Protein AF-M5C8Y0-F1 (afdb_monomer_lite)

Organism: Thanatephorus cucumeris (strain AG1-IB / isolate 7/3/14) (NCBI:txid1108050)

Radius of gyration: 25.79 Å; chains: 1; bounding box: 50×38×83 Å

Sequence (122 aa):
MSRYFRLMALATEEMLFTLPFAIFLLVTNLTRFPVVPWVSWEDTHLDYYKVIKTPWILLRADPMSYNTMMINLWVLPAGGFLFFIWFGLGGEAIASYKNAFWKVAGLFGIKPKPKTVPASRW

InterPro domains:
  IPR001499 GPCR fungal pheromone mating factor, STE3 [PF02076] (1-104)
  IPR001499 GPCR fungal pheromone mating factor, STE3 [PTHR28097] (2-107)

Foldseek 3Di:
DDPVVLVVVLVVVCCVPVVVLVVVVVVCCVVVDPDDDDDDPCVVCPPVVDDDDDDPVNCVVDVVNVVNVVCVVVVVVVSVVSNCVSPCPDPVNVVVVVVVVQVVVVVVVDHDDPPPDPDDDD

pLDDT: mean 88.95, std 7.07, range [54.19, 96.38]

Structure (mmCIF, N/CA/C/O backbone):
data_AF-M5C8Y0-F1
#
_entry.id   AF-M5C8Y0-F1
#
loop_
_atom_site.group_PDB
_atom_site.id
_atom_site.type_symbol
_atom_site.label_atom_id
_atom_site.label_alt_id
_atom_site.label_comp_id
_atom_site.label_asym_id
_atom_site.label_entity_id
_atom_site.label_seq_id
_atom_site.pdbx_PDB_ins_code
_atom_site.Cartn_x
_atom_site.Cartn_y
_atom_site.Cartn_z
_atom_site.occupancy
_atom_site.B_iso_or_equiv
_atom_site.auth_seq_id
_atom_site.auth_comp_id
_atom_site.auth_asym_id
_atom_site.auth_atom_id
_atom_site.pdbx_PDB_model_num
ATOM 1 N N . MET A 1 1 ? -6.254 13.673 20.191 1.00 54.19 1 MET A N 1
ATOM 2 C CA . MET A 1 1 ? -5.433 13.781 18.963 1.00 54.19 1 MET A CA 1
ATOM 3 C C . MET A 1 1 ? -6.322 14.241 17.826 1.00 54.19 1 MET A C 1
ATOM 5 O O . MET A 1 1 ? -7.290 13.560 17.514 1.00 54.19 1 MET A O 1
ATOM 9 N N . SER A 1 2 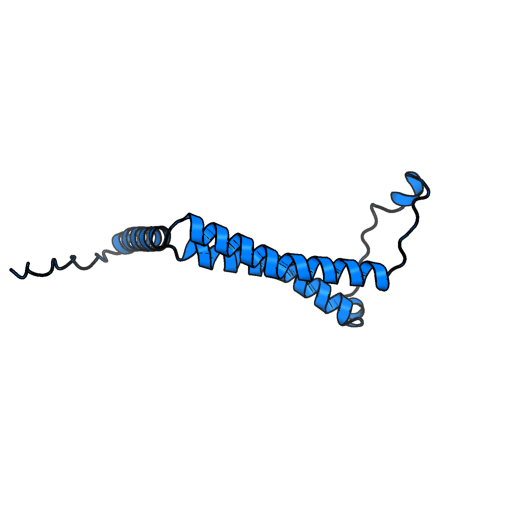? -6.039 15.427 17.296 1.00 71.31 2 SER A N 1
ATOM 10 C CA . SER A 1 2 ? -6.819 16.100 16.251 1.00 71.31 2 SER A CA 1
ATOM 11 C C . SER A 1 2 ? -6.891 15.278 14.953 1.00 71.31 2 SER A C 1
ATOM 13 O O . SER A 1 2 ? -5.918 14.609 14.607 1.00 71.31 2 SER A O 1
ATOM 15 N N . ARG A 1 3 ? -8.014 15.353 14.215 1.00 70.44 3 ARG A N 1
ATOM 16 C CA . ARG A 1 3 ? -8.198 14.759 12.867 1.00 70.44 3 ARG A CA 1
ATOM 17 C C . ARG A 1 3 ? -7.023 15.060 11.932 1.00 70.44 3 ARG A C 1
ATOM 19 O O . ARG A 1 3 ? -6.580 14.179 11.203 1.00 70.44 3 ARG A O 1
ATOM 26 N N . TYR A 1 4 ? -6.498 16.282 12.015 1.00 82.06 4 TYR A N 1
ATOM 27 C CA . TYR A 1 4 ? -5.376 16.755 11.207 1.00 82.06 4 TYR A CA 1
ATOM 28 C C . TYR A 1 4 ? -4.091 15.953 11.425 1.00 82.06 4 TYR A C 1
ATOM 30 O O . TYR A 1 4 ? -3.370 15.692 10.471 1.00 82.06 4 TYR A O 1
ATOM 38 N N . PHE A 1 5 ? -3.835 15.483 12.649 1.00 86.19 5 PHE A N 1
ATOM 39 C CA . PHE A 1 5 ? -2.634 14.701 12.945 1.00 86.19 5 PHE A CA 1
ATOM 40 C C . PHE A 1 5 ? -2.624 13.359 12.205 1.00 86.19 5 PHE A C 1
ATOM 42 O O . PHE A 1 5 ? -1.593 12.953 11.689 1.00 86.19 5 PHE A O 1
ATOM 49 N N . ARG A 1 6 ? -3.777 12.687 12.107 1.00 86.38 6 ARG A N 1
ATOM 50 C CA . ARG A 1 6 ? -3.885 11.397 11.403 1.00 86.38 6 ARG A CA 1
ATOM 51 C C . ARG A 1 6 ? -3.686 11.545 9.900 1.00 86.38 6 ARG A C 1
ATOM 53 O O . ARG A 1 6 ? -3.042 10.702 9.294 1.00 86.38 6 ARG A O 1
ATOM 60 N N . LEU A 1 7 ? -4.213 12.626 9.324 1.00 88.44 7 LEU A N 1
ATOM 61 C CA . LEU A 1 7 ? -4.009 12.944 7.911 1.00 88.44 7 LEU A CA 1
ATOM 62 C C . LEU A 1 7 ? -2.538 13.266 7.627 1.00 88.44 7 LEU A C 1
ATOM 64 O O . LEU A 1 7 ? -1.981 12.751 6.666 1.00 88.44 7 LEU A O 1
ATOM 68 N N . MET A 1 8 ? -1.892 14.055 8.491 1.00 91.88 8 MET A N 1
ATOM 69 C CA . MET A 1 8 ? -0.464 14.354 8.365 1.00 91.88 8 MET A CA 1
ATOM 70 C C . MET A 1 8 ? 0.417 13.115 8.538 1.00 91.88 8 MET A C 1
ATOM 72 O O . MET A 1 8 ? 1.377 12.950 7.792 1.00 91.88 8 MET A O 1
ATOM 76 N N . ALA A 1 9 ? 0.097 12.244 9.497 1.00 90.44 9 ALA A N 1
ATOM 77 C CA . ALA A 1 9 ? 0.824 10.998 9.710 1.00 90.44 9 ALA A CA 1
ATOM 78 C C . ALA A 1 9 ? 0.722 10.074 8.489 1.00 90.44 9 ALA A C 1
ATOM 80 O O . ALA A 1 9 ? 1.753 9.614 8.008 1.00 90.44 9 ALA A O 1
ATOM 81 N N . LEU A 1 10 ? -0.485 9.893 7.936 1.00 90.88 10 LEU A N 1
ATOM 82 C CA . LEU A 1 10 ? -0.702 9.113 6.714 1.00 90.88 10 LEU A CA 1
ATOM 83 C C . LEU A 1 10 ? 0.079 9.692 5.524 1.00 90.88 10 LEU A C 1
ATOM 85 O O . LEU A 1 10 ? 0.775 8.957 4.838 1.00 90.88 10 LEU A O 1
ATOM 89 N N . ALA A 1 11 ? 0.005 11.008 5.303 1.00 91.69 11 ALA A N 1
ATOM 90 C CA . ALA A 1 11 ? 0.723 11.657 4.206 1.00 91.69 11 ALA A CA 1
ATOM 91 C C . ALA A 1 11 ? 2.248 11.521 4.356 1.00 91.69 11 ALA A C 1
ATOM 93 O O . ALA A 1 11 ? 2.960 11.275 3.387 1.00 91.69 11 ALA A O 1
ATOM 94 N N . THR A 1 12 ? 2.760 11.647 5.582 1.00 93.62 12 THR A N 1
ATOM 95 C CA . THR A 1 12 ? 4.197 11.505 5.857 1.00 93.62 12 THR A CA 1
ATOM 96 C C . THR A 1 12 ? 4.655 10.068 5.630 1.00 93.62 12 THR A C 1
ATOM 98 O O . THR A 1 12 ? 5.691 9.839 5.015 1.00 93.62 12 THR A O 1
ATOM 101 N N . GLU A 1 13 ? 3.870 9.098 6.094 1.00 91.75 13 GLU A N 1
ATOM 102 C CA . GLU A 1 13 ? 4.102 7.675 5.867 1.00 91.75 13 GLU A CA 1
ATOM 103 C C . GLU A 1 13 ? 4.119 7.331 4.373 1.00 91.75 13 GLU A C 1
ATOM 105 O O . GLU A 1 13 ? 5.050 6.684 3.890 1.00 91.75 13 GLU A O 1
ATOM 110 N N . GLU A 1 14 ? 3.136 7.829 3.623 1.00 90.38 14 GLU A N 1
ATOM 111 C CA . GLU A 1 14 ? 3.069 7.655 2.176 1.00 90.38 14 GLU A CA 1
ATOM 112 C C . GLU A 1 14 ? 4.316 8.221 1.493 1.00 90.38 14 GLU A C 1
ATOM 114 O O . GLU A 1 14 ? 4.919 7.533 0.671 1.00 90.38 14 GLU A O 1
ATOM 119 N N . MET A 1 15 ? 4.756 9.428 1.858 1.00 93.31 15 MET A N 1
ATOM 120 C CA . MET A 1 15 ? 5.972 10.024 1.298 1.00 93.31 15 MET A CA 1
ATOM 121 C C . MET A 1 15 ? 7.227 9.218 1.652 1.00 93.31 15 MET A C 1
ATOM 123 O O . MET A 1 15 ? 8.070 9.004 0.783 1.00 93.31 15 MET A O 1
ATOM 127 N N . LEU A 1 16 ? 7.351 8.741 2.895 1.00 93.75 16 LEU A N 1
ATOM 128 C CA . LEU A 1 16 ? 8.515 7.980 3.362 1.00 93.75 16 LEU A CA 1
ATOM 129 C C . LEU A 1 16 ? 8.661 6.622 2.674 1.00 93.75 16 LEU A C 1
ATOM 131 O O . LEU A 1 16 ? 9.786 6.179 2.461 1.00 93.75 16 LEU A O 1
ATOM 135 N N . PHE A 1 17 ? 7.557 5.965 2.318 1.00 90.12 17 PHE A N 1
ATOM 136 C CA . PHE A 1 17 ? 7.604 4.650 1.676 1.00 90.12 17 PHE A CA 1
ATOM 137 C C . PHE A 1 17 ? 7.505 4.724 0.152 1.00 90.12 17 PHE A C 1
ATOM 139 O O . PHE A 1 17 ? 8.261 4.051 -0.551 1.00 90.12 17 PHE A O 1
ATOM 146 N N . THR A 1 18 ? 6.620 5.565 -0.377 1.00 90.50 18 THR A N 1
ATOM 147 C CA . THR A 1 18 ? 6.322 5.611 -1.813 1.00 90.50 18 THR A CA 1
ATOM 148 C C . THR A 1 18 ? 7.433 6.288 -2.599 1.00 90.50 18 THR A C 1
ATOM 150 O O . THR A 1 18 ? 7.813 5.775 -3.649 1.00 90.50 18 THR A O 1
ATOM 153 N N . LEU A 1 19 ? 7.999 7.401 -2.108 1.00 93.50 19 LEU A N 1
ATOM 154 C CA . LEU A 1 19 ? 9.041 8.119 -2.853 1.00 93.50 19 LEU A CA 1
ATOM 155 C C . LEU A 1 19 ? 10.310 7.275 -3.037 1.00 93.50 19 LEU A C 1
ATOM 157 O O . LEU A 1 19 ? 10.731 7.115 -4.186 1.00 93.50 19 LEU A O 1
ATOM 161 N N . PRO A 1 20 ? 10.913 6.681 -1.985 1.00 93.94 20 PRO A N 1
ATOM 162 C CA . PRO A 1 20 ? 12.102 5.854 -2.174 1.00 93.94 20 PRO A CA 1
ATOM 163 C C . PRO A 1 20 ? 11.821 4.630 -3.043 1.00 93.94 20 PRO A C 1
ATOM 165 O O . PRO A 1 20 ? 12.647 4.273 -3.881 1.00 93.94 20 PRO A O 1
ATOM 168 N N . PHE A 1 21 ? 10.645 4.012 -2.892 1.00 91.38 21 PHE A N 1
ATOM 169 C CA . PHE A 1 21 ? 10.267 2.854 -3.694 1.00 91.38 21 PHE A CA 1
ATOM 170 C C . PHE A 1 21 ? 10.077 3.211 -5.175 1.00 91.38 21 PHE A C 1
ATOM 172 O O . PHE A 1 21 ? 10.585 2.505 -6.043 1.00 91.38 21 PHE A O 1
ATOM 179 N N . ALA A 1 22 ? 9.428 4.336 -5.481 1.00 92.44 22 ALA A N 1
ATOM 180 C CA . ALA A 1 22 ? 9.263 4.821 -6.850 1.00 92.44 22 ALA A CA 1
ATOM 181 C C . ALA A 1 22 ? 10.611 5.160 -7.504 1.00 92.44 22 ALA A C 1
ATOM 183 O O . ALA A 1 22 ? 10.844 4.783 -8.653 1.00 92.44 22 ALA A O 1
ATOM 184 N N . ILE A 1 23 ? 11.523 5.805 -6.768 1.00 95.19 23 ILE A N 1
ATOM 185 C CA . ILE A 1 23 ? 12.886 6.086 -7.246 1.00 95.19 23 ILE A CA 1
ATOM 186 C C . ILE A 1 23 ? 13.637 4.778 -7.513 1.00 95.19 23 ILE A C 1
ATOM 188 O O . ILE A 1 23 ? 14.234 4.623 -8.577 1.00 95.19 23 ILE A O 1
ATOM 192 N N . PHE A 1 24 ? 13.576 3.819 -6.585 1.00 92.44 24 PHE A N 1
ATOM 193 C CA . PHE A 1 24 ? 14.189 2.502 -6.756 1.00 92.44 24 PHE A CA 1
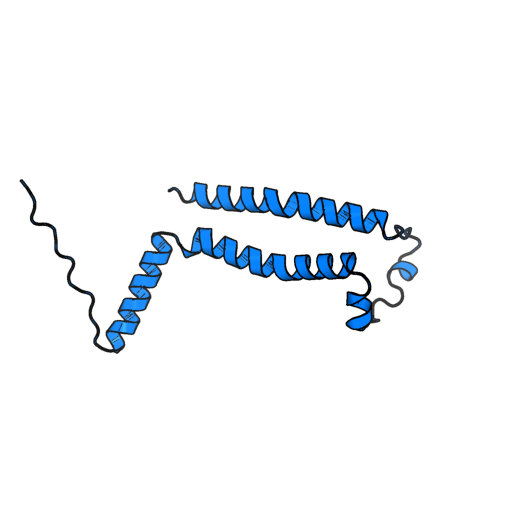ATOM 194 C C . PHE A 1 24 ? 13.669 1.787 -8.010 1.00 92.44 24 PHE A C 1
ATOM 196 O O . PHE A 1 24 ? 14.465 1.283 -8.806 1.00 92.44 24 PHE A O 1
ATOM 203 N N . LEU A 1 25 ? 12.349 1.779 -8.222 1.00 91.94 25 LEU A N 1
ATOM 204 C CA . LEU A 1 25 ? 11.733 1.205 -9.418 1.00 91.94 25 LEU A CA 1
ATOM 205 C C . LEU A 1 25 ? 12.206 1.913 -10.685 1.00 91.94 25 LEU A C 1
ATOM 207 O O . LEU A 1 25 ? 12.580 1.241 -11.644 1.00 91.94 25 LEU A O 1
ATOM 211 N N . LEU A 1 26 ? 12.213 3.245 -10.698 1.00 92.81 26 LEU A N 1
ATOM 212 C CA . LEU A 1 26 ? 12.636 4.032 -11.854 1.00 92.81 26 LEU A CA 1
ATOM 213 C C . LEU A 1 26 ? 14.084 3.715 -12.237 1.00 92.81 26 LEU A C 1
ATOM 215 O O . LEU A 1 26 ? 14.352 3.348 -13.380 1.00 92.81 26 LEU A O 1
ATOM 219 N N . VAL A 1 27 ? 15.005 3.793 -11.273 1.00 93.56 27 VAL A N 1
ATOM 220 C CA . VAL A 1 27 ? 16.428 3.500 -11.493 1.00 93.56 27 VAL A CA 1
ATOM 221 C C . VAL A 1 27 ? 16.610 2.065 -11.978 1.00 93.56 27 VAL A C 1
ATOM 223 O O . VAL A 1 27 ? 17.331 1.827 -12.944 1.00 93.56 27 VAL A O 1
ATOM 226 N N . THR A 1 28 ? 15.926 1.101 -11.361 1.00 90.88 28 THR A N 1
ATOM 227 C CA . THR A 1 28 ? 16.022 -0.313 -11.750 1.00 90.88 28 THR A CA 1
ATOM 228 C C . THR A 1 28 ? 15.517 -0.543 -13.175 1.00 90.88 28 THR A C 1
ATOM 230 O O . THR A 1 28 ? 16.162 -1.251 -13.942 1.00 90.88 28 THR A O 1
ATOM 233 N N . ASN A 1 29 ? 14.398 0.071 -13.566 1.00 89.38 29 ASN A N 1
ATOM 234 C CA . ASN A 1 29 ? 13.861 -0.080 -14.920 1.00 89.38 29 ASN A CA 1
ATOM 235 C C . ASN A 1 29 ? 14.788 0.542 -15.971 1.00 89.38 29 ASN A C 1
ATOM 237 O O . ASN A 1 29 ? 15.080 -0.107 -16.970 1.00 89.38 29 ASN A O 1
ATOM 241 N N . LEU A 1 30 ? 15.303 1.749 -15.714 1.00 92.12 30 LEU A N 1
ATOM 242 C CA . LEU A 1 30 ? 16.196 2.459 -16.639 1.00 92.12 30 LEU A CA 1
ATOM 243 C C . LEU A 1 30 ? 17.587 1.821 -16.765 1.00 92.12 30 LEU A C 1
ATOM 245 O O . LEU A 1 30 ? 18.257 2.013 -17.774 1.00 92.12 30 LEU A O 1
ATOM 249 N N . THR A 1 31 ? 18.044 1.094 -15.743 1.00 91.62 31 THR A N 1
ATOM 250 C CA . THR A 1 31 ? 19.364 0.437 -15.758 1.00 91.62 31 THR A CA 1
ATOM 251 C C . THR A 1 31 ? 19.318 -0.987 -16.295 1.00 91.62 31 THR A C 1
ATOM 253 O O . THR A 1 31 ? 20.309 -1.455 -16.851 1.00 91.62 31 THR A O 1
ATOM 256 N N . ARG A 1 32 ? 18.193 -1.695 -16.136 1.00 88.81 32 ARG A N 1
ATOM 257 C CA . ARG A 1 32 ? 18.062 -3.100 -16.558 1.00 88.81 32 ARG A CA 1
ATOM 258 C C . ARG A 1 32 ? 17.484 -3.270 -17.954 1.00 88.81 32 ARG A C 1
ATOM 260 O O . ARG A 1 32 ? 17.747 -4.298 -18.574 1.00 88.81 32 ARG A O 1
ATOM 267 N N . PHE A 1 33 ? 16.716 -2.299 -18.440 1.00 87.06 33 PHE A N 1
ATOM 268 C CA . PHE A 1 33 ? 16.099 -2.357 -19.758 1.00 87.06 33 PHE A CA 1
ATOM 269 C C . PHE A 1 33 ? 16.484 -1.129 -20.583 1.00 87.06 33 PHE A C 1
ATOM 271 O O . PHE A 1 33 ? 16.494 -0.015 -20.056 1.00 87.06 33 PHE A O 1
ATOM 278 N N . PRO A 1 34 ? 16.796 -1.305 -21.877 1.00 88.75 34 PRO A N 1
ATOM 279 C CA . PRO A 1 34 ? 17.002 -0.172 -22.759 1.00 88.75 34 PRO A CA 1
ATOM 280 C C . PRO A 1 34 ? 15.694 0.610 -22.906 1.00 88.75 34 PRO A C 1
ATOM 282 O O . PRO A 1 34 ? 14.615 0.030 -23.047 1.00 88.75 34 PRO A O 1
ATOM 285 N N . VAL A 1 35 ? 15.796 1.938 -22.910 1.00 89.06 35 VAL A N 1
ATOM 286 C CA . VAL A 1 35 ? 14.670 2.799 -23.276 1.00 89.06 35 VAL A CA 1
ATOM 287 C C . VAL A 1 35 ? 14.459 2.669 -24.780 1.00 89.06 35 VAL A C 1
ATOM 289 O O . VAL A 1 35 ? 15.339 3.022 -25.566 1.00 89.06 35 VAL A O 1
ATOM 292 N N . VAL A 1 36 ? 13.306 2.1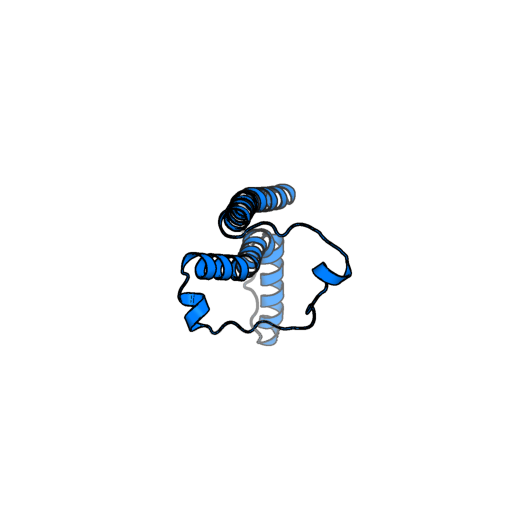34 -25.176 1.00 88.88 36 VAL A N 1
ATOM 293 C CA . VAL A 1 36 ? 12.946 1.989 -26.590 1.00 88.88 36 VAL A CA 1
ATOM 294 C C . VAL A 1 36 ? 12.668 3.386 -27.164 1.00 88.88 36 VAL A C 1
ATOM 296 O O . VAL A 1 36 ? 11.849 4.112 -26.594 1.00 88.88 36 VAL A O 1
ATOM 299 N N . PRO A 1 37 ? 13.353 3.809 -28.243 1.00 91.81 37 PRO A N 1
ATOM 300 C CA . PRO A 1 37 ? 13.110 5.108 -28.855 1.00 91.81 37 PRO A CA 1
ATOM 301 C C . PRO A 1 37 ? 11.729 5.140 -29.511 1.00 91.81 37 PRO A C 1
ATOM 303 O O . PRO A 1 37 ? 11.266 4.144 -30.060 1.00 91.81 37 PRO A O 1
ATOM 306 N N . TRP A 1 38 ? 11.084 6.304 -29.490 1.00 93.62 38 TRP A N 1
ATOM 307 C CA . TRP A 1 38 ? 9.835 6.495 -30.219 1.00 93.62 38 TRP A CA 1
ATOM 308 C C . TRP A 1 38 ? 10.111 6.603 -31.727 1.00 93.62 38 TRP A C 1
ATOM 310 O O . TRP A 1 38 ? 10.919 7.435 -32.142 1.00 93.62 38 TRP A O 1
ATOM 320 N N . VAL A 1 39 ? 9.439 5.769 -32.529 1.00 96.00 39 VAL A N 1
ATOM 321 C CA . VAL A 1 39 ? 9.593 5.722 -33.997 1.00 96.00 39 VAL A CA 1
ATOM 322 C C . VAL A 1 39 ? 8.330 6.214 -34.708 1.00 96.00 39 VAL A C 1
ATOM 324 O O . VAL A 1 39 ? 8.392 7.142 -35.510 1.00 96.00 39 VAL A O 1
ATOM 327 N N . SER A 1 40 ? 7.183 5.588 -34.433 1.00 96.38 40 SER A N 1
ATOM 328 C CA . SER A 1 40 ? 5.877 5.930 -35.014 1.00 96.38 40 SER A CA 1
ATOM 329 C C . SER A 1 40 ? 4.730 5.427 -34.131 1.00 96.38 40 SER A C 1
ATOM 331 O O . SER A 1 40 ? 4.948 4.683 -33.166 1.00 96.38 40 SER A O 1
ATOM 333 N N . TRP A 1 41 ? 3.497 5.831 -34.453 1.00 93.44 41 TRP A N 1
ATOM 334 C CA . TRP A 1 41 ? 2.307 5.352 -33.749 1.00 93.44 41 TRP A CA 1
ATOM 335 C C . TRP A 1 41 ? 2.076 3.858 -33.991 1.00 93.44 41 TRP A C 1
ATOM 337 O O . TRP A 1 41 ? 1.803 3.121 -33.042 1.00 93.44 41 TRP A O 1
ATOM 347 N N . GLU A 1 42 ? 2.239 3.415 -35.236 1.00 95.00 42 GLU A N 1
ATOM 348 C CA . GLU A 1 42 ? 2.056 2.034 -35.678 1.00 95.00 42 GLU A CA 1
ATOM 349 C C . GLU A 1 42 ? 3.047 1.087 -34.993 1.00 95.00 42 GLU A C 1
ATOM 351 O O . GLU A 1 42 ? 2.650 0.016 -34.542 1.00 95.00 42 GLU A O 1
ATOM 356 N N . ASP A 1 43 ? 4.309 1.504 -34.858 1.00 94.12 43 ASP A N 1
ATOM 357 C CA . ASP A 1 43 ? 5.366 0.729 -34.194 1.00 94.12 43 ASP A CA 1
ATOM 358 C C . ASP A 1 43 ? 5.099 0.556 -32.689 1.00 94.12 43 ASP A C 1
ATOM 360 O O . ASP A 1 43 ? 5.149 -0.552 -32.161 1.00 94.12 43 ASP A O 1
ATOM 364 N N . THR A 1 44 ? 4.704 1.634 -32.002 1.00 92.31 44 THR A N 1
ATOM 365 C CA . THR A 1 44 ? 4.431 1.592 -30.552 1.00 92.31 44 THR A CA 1
ATOM 366 C C . THR A 1 44 ? 3.199 0.740 -30.212 1.00 92.31 44 THR A C 1
ATOM 368 O O . THR A 1 44 ? 3.125 0.159 -29.130 1.00 92.31 44 THR A O 1
ATOM 371 N N . HIS A 1 45 ? 2.223 0.662 -31.124 1.00 92.50 45 HIS A N 1
ATOM 372 C CA . HIS A 1 45 ? 0.978 -0.099 -30.937 1.00 92.50 45 HIS A CA 1
ATOM 373 C C . HIS A 1 45 ? 1.025 -1.507 -31.531 1.00 92.50 45 HIS A C 1
ATOM 375 O O . HIS A 1 45 ? 0.015 -2.223 -31.506 1.00 92.50 45 HIS A O 1
ATOM 381 N N . LEU A 1 46 ? 2.172 -1.921 -32.061 1.00 93.56 46 LEU A N 1
ATOM 382 C CA . LEU A 1 46 ? 2.324 -3.240 -32.644 1.00 93.56 46 LEU A CA 1
ATOM 383 C C . LEU A 1 46 ? 2.089 -4.321 -31.575 1.00 93.56 46 LEU A C 1
ATOM 385 O O . LEU A 1 46 ? 2.607 -4.250 -30.464 1.00 93.56 46 LEU A O 1
ATOM 389 N N . ASP A 1 47 ? 1.260 -5.316 -31.903 1.00 92.56 47 ASP A N 1
ATOM 390 C CA . ASP A 1 47 ? 0.914 -6.446 -31.027 1.00 92.56 47 ASP A CA 1
ATOM 391 C C . ASP A 1 47 ? 0.354 -6.085 -29.633 1.00 92.56 47 ASP A C 1
ATOM 393 O O . ASP A 1 47 ? 0.400 -6.908 -28.716 1.00 92.56 47 ASP A O 1
ATOM 397 N N . TYR A 1 48 ? -0.270 -4.913 -29.458 1.00 88.81 48 TYR A N 1
ATOM 398 C CA . TYR A 1 48 ? -0.847 -4.507 -28.161 1.00 88.81 48 TYR A CA 1
ATOM 399 C C . TYR A 1 48 ? -1.878 -5.509 -27.591 1.00 88.81 48 TYR A C 1
ATOM 401 O O . TYR A 1 48 ? -2.081 -5.589 -26.380 1.00 88.81 48 TYR A O 1
ATOM 409 N N . TYR A 1 49 ? -2.542 -6.281 -28.461 1.00 91.38 49 TYR A N 1
ATOM 410 C CA . TYR A 1 49 ? -3.539 -7.294 -28.095 1.00 91.38 49 TYR A CA 1
ATOM 411 C C . TYR A 1 49 ? -2.915 -8.589 -27.545 1.00 91.38 49 TYR A C 1
ATOM 413 O O . TYR A 1 49 ? -3.623 -9.469 -27.046 1.00 91.38 49 TYR A O 1
ATOM 421 N N . LYS A 1 50 ? -1.593 -8.750 -27.661 1.00 93.44 50 LYS A N 1
ATOM 422 C CA . LYS A 1 50 ? -0.896 -9.988 -27.327 1.00 93.44 50 LYS A CA 1
ATOM 423 C C . LYS A 1 50 ? -0.580 -10.046 -25.837 1.00 93.44 50 LYS A C 1
ATOM 425 O O . LYS A 1 50 ? 0.283 -9.341 -25.325 1.00 93.44 50 LYS A O 1
ATOM 430 N N . VAL A 1 51 ? -1.228 -10.973 -25.136 1.00 90.56 51 VAL A N 1
ATOM 431 C CA . VAL A 1 51 ? -0.912 -11.250 -23.729 1.00 90.56 51 VAL A CA 1
ATOM 432 C C . VAL A 1 51 ? 0.328 -12.138 -23.646 1.00 90.56 51 VAL A C 1
ATOM 434 O O . VAL A 1 51 ? 0.279 -13.327 -23.975 1.00 90.56 51 VAL A O 1
ATOM 437 N N . ILE A 1 52 ? 1.440 -11.576 -23.172 1.00 87.88 52 ILE A N 1
ATOM 438 C CA . ILE A 1 52 ? 2.657 -12.339 -22.885 1.00 87.88 52 ILE A CA 1
ATOM 439 C C . ILE A 1 52 ? 2.430 -13.156 -21.610 1.00 87.88 52 ILE A C 1
ATOM 441 O O . ILE A 1 52 ? 2.211 -12.613 -20.529 1.00 87.88 52 ILE A O 1
ATOM 445 N N . LYS A 1 53 ? 2.474 -14.484 -21.739 1.00 90.06 53 LYS A N 1
ATOM 446 C CA . LYS A 1 53 ? 2.373 -15.411 -20.608 1.00 90.06 53 LYS A CA 1
ATOM 447 C C . LYS A 1 53 ? 3.772 -15.840 -20.192 1.00 90.06 53 LYS A C 1
ATOM 449 O O . LYS A 1 53 ? 4.438 -16.556 -20.936 1.00 90.06 53 LYS A O 1
ATOM 454 N N . THR A 1 54 ? 4.187 -15.454 -18.992 1.00 87.00 54 THR A N 1
ATOM 455 C CA . THR A 1 54 ? 5.474 -15.868 -18.424 1.00 87.00 54 THR A CA 1
ATOM 456 C C . THR A 1 54 ? 5.253 -17.002 -17.421 1.00 87.00 54 THR A C 1
ATOM 458 O O . THR A 1 54 ? 4.572 -16.794 -16.414 1.00 87.00 54 THR A O 1
ATOM 461 N N . PRO A 1 55 ? 5.801 -18.210 -17.657 1.00 92.19 55 PRO A N 1
ATOM 462 C CA . PRO A 1 55 ? 5.754 -19.301 -16.692 1.00 92.19 55 PRO A CA 1
ATOM 463 C C . PRO A 1 55 ? 6.323 -18.887 -15.332 1.00 92.19 55 PRO A C 1
ATOM 465 O O . PRO A 1 55 ? 7.379 -18.259 -15.251 1.00 92.19 55 PRO A O 1
ATOM 468 N N . TRP A 1 56 ? 5.673 -19.324 -14.252 1.00 90.38 56 TRP A N 1
ATOM 469 C CA . TRP A 1 56 ? 6.074 -18.996 -12.879 1.00 90.38 56 TRP A CA 1
ATOM 470 C C . TRP A 1 56 ? 7.525 -19.382 -12.550 1.00 90.38 56 TRP A C 1
ATOM 472 O O . TRP A 1 56 ? 8.202 -18.705 -11.779 1.00 90.38 56 TRP A O 1
ATOM 482 N N . ILE A 1 57 ? 8.030 -20.466 -13.149 1.00 94.00 57 ILE A N 1
ATOM 483 C CA . ILE A 1 57 ? 9.415 -20.903 -12.949 1.00 94.00 57 ILE A CA 1
ATOM 484 C C . ILE A 1 57 ? 10.431 -19.931 -13.558 1.00 94.00 57 ILE A C 1
ATOM 486 O O . ILE A 1 57 ? 11.444 -19.657 -12.926 1.00 94.00 57 ILE A O 1
ATOM 490 N N . LEU A 1 58 ? 10.129 -19.361 -14.731 1.00 92.62 58 LEU A N 1
ATOM 491 C CA . LEU A 1 58 ? 10.986 -18.368 -15.380 1.00 92.62 58 LEU A CA 1
ATOM 492 C C . LEU A 1 58 ? 10.939 -17.039 -14.633 1.00 92.62 58 LEU A C 1
ATOM 494 O O . LEU A 1 58 ? 11.964 -16.390 -14.474 1.00 92.62 58 LEU A O 1
ATOM 498 N N . LEU A 1 59 ? 9.773 -16.676 -14.100 1.00 89.19 59 LEU A N 1
ATOM 499 C CA . LEU A 1 59 ? 9.641 -15.483 -13.274 1.00 89.19 59 LEU A CA 1
ATOM 500 C C . LEU A 1 59 ? 10.513 -15.567 -12.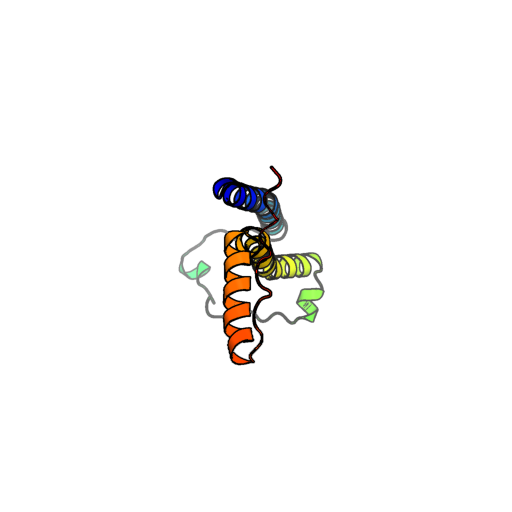008 1.00 89.19 59 LEU A C 1
ATOM 502 O O . LEU A 1 59 ? 11.199 -14.612 -11.667 1.00 89.19 59 LEU A O 1
ATOM 506 N N . ARG A 1 60 ? 10.521 -16.723 -11.331 1.00 92.50 60 ARG A N 1
ATOM 507 C CA . ARG A 1 60 ? 11.353 -16.957 -10.137 1.00 92.50 60 ARG A CA 1
ATOM 508 C C . ARG A 1 60 ? 12.843 -17.121 -10.439 1.00 92.50 60 ARG A C 1
ATOM 510 O O . ARG A 1 60 ? 13.643 -17.030 -9.513 1.00 92.50 60 ARG A O 1
ATOM 517 N N . ALA A 1 61 ? 13.213 -17.368 -11.696 1.00 95.06 61 ALA A N 1
ATOM 518 C CA . ALA A 1 61 ? 14.612 -17.485 -12.102 1.00 95.06 61 ALA A CA 1
ATOM 519 C C . ALA A 1 61 ? 15.362 -16.144 -12.029 1.00 95.06 61 ALA A C 1
ATOM 521 O O . ALA A 1 61 ? 16.587 -16.146 -11.949 1.00 95.06 61 ALA A O 1
ATOM 522 N N . ASP A 1 62 ? 14.641 -15.017 -12.010 1.00 91.50 62 ASP A N 1
ATOM 523 C CA . ASP A 1 62 ? 15.178 -13.685 -11.730 1.00 91.50 62 ASP A CA 1
ATOM 524 C C . ASP A 1 62 ? 14.664 -13.183 -10.367 1.00 91.50 62 ASP A C 1
ATOM 526 O O . ASP A 1 62 ? 13.585 -12.582 -10.287 1.00 91.50 62 ASP A O 1
ATOM 530 N N . PRO A 1 63 ? 15.424 -13.404 -9.276 1.00 91.19 63 PRO A N 1
ATOM 531 C CA . PRO A 1 63 ? 14.999 -13.037 -7.929 1.00 91.19 63 PRO A CA 1
ATOM 532 C C . PRO A 1 63 ? 14.707 -11.545 -7.764 1.00 91.19 63 PRO A C 1
ATOM 534 O O . PRO A 1 63 ? 13.817 -11.178 -6.999 1.00 91.19 63 PRO A O 1
ATOM 537 N N . MET A 1 64 ? 15.428 -10.673 -8.476 1.00 88.44 64 MET A N 1
ATOM 538 C CA . MET A 1 64 ? 15.250 -9.226 -8.360 1.00 88.44 64 MET A CA 1
ATOM 539 C C . MET A 1 64 ? 13.908 -8.796 -8.955 1.00 88.44 64 MET A C 1
ATOM 541 O O . MET A 1 64 ? 13.129 -8.104 -8.296 1.00 88.44 64 MET A O 1
ATOM 545 N N . SER A 1 65 ? 13.609 -9.237 -10.181 1.00 88.50 65 SER A N 1
ATOM 546 C CA . SER A 1 65 ? 12.320 -8.945 -10.827 1.00 88.50 65 SER A CA 1
ATOM 547 C C . SER A 1 65 ? 11.159 -9.581 -10.069 1.00 88.50 65 SER A C 1
ATOM 549 O O . SER A 1 65 ? 10.138 -8.930 -9.846 1.00 88.50 65 SER A O 1
ATOM 551 N N . TYR A 1 66 ? 11.336 -10.819 -9.602 1.00 92.06 66 TYR A N 1
ATOM 552 C CA . TYR A 1 66 ? 10.342 -11.518 -8.795 1.00 92.06 66 TYR A CA 1
ATOM 553 C C . TYR A 1 66 ? 10.009 -10.762 -7.503 1.00 92.06 66 TYR A C 1
ATOM 555 O O . TYR A 1 66 ? 8.841 -10.472 -7.241 1.00 92.06 66 TYR A O 1
ATOM 563 N N . ASN A 1 67 ? 11.023 -10.388 -6.718 1.00 91.44 67 ASN A N 1
ATOM 564 C CA . ASN A 1 67 ? 10.828 -9.665 -5.461 1.00 91.44 67 ASN A CA 1
ATOM 565 C C . ASN A 1 67 ? 10.196 -8.293 -5.695 1.00 91.44 67 ASN A C 1
ATOM 567 O O . ASN A 1 67 ? 9.281 -7.909 -4.973 1.00 91.44 67 ASN A O 1
ATOM 571 N N . THR A 1 68 ? 10.632 -7.581 -6.734 1.00 90.12 68 THR A N 1
ATOM 572 C CA . THR A 1 68 ? 10.069 -6.276 -7.104 1.00 90.12 68 THR A CA 1
ATOM 573 C C . THR A 1 68 ? 8.581 -6.388 -7.440 1.00 90.12 68 THR A C 1
ATOM 575 O O . THR A 1 68 ? 7.774 -5.597 -6.951 1.00 90.12 68 THR A O 1
ATOM 578 N N . MET A 1 69 ? 8.199 -7.409 -8.215 1.00 90.38 69 MET A N 1
ATOM 579 C CA . MET A 1 69 ? 6.801 -7.688 -8.545 1.00 90.38 69 MET A CA 1
ATOM 580 C C . MET A 1 69 ? 5.983 -8.046 -7.299 1.00 90.38 69 MET A C 1
ATOM 582 O O . MET A 1 69 ? 4.882 -7.532 -7.121 1.00 90.38 69 MET A O 1
ATOM 586 N N . MET A 1 70 ? 6.520 -8.895 -6.417 1.00 93.19 70 MET A N 1
ATOM 587 C CA . MET A 1 70 ? 5.860 -9.252 -5.157 1.00 93.19 70 MET A CA 1
ATOM 588 C C . MET A 1 70 ? 5.634 -8.021 -4.276 1.00 93.19 70 MET A C 1
ATOM 590 O O . MET A 1 70 ? 4.519 -7.812 -3.808 1.00 93.19 70 MET A O 1
ATOM 594 N N . ILE A 1 71 ? 6.650 -7.178 -4.084 1.00 91.44 71 ILE A N 1
ATOM 595 C CA . ILE A 1 71 ? 6.520 -5.949 -3.288 1.00 91.44 71 ILE A CA 1
ATOM 596 C C . ILE A 1 71 ? 5.446 -5.040 -3.890 1.00 91.44 71 ILE A C 1
ATOM 598 O O . ILE A 1 71 ? 4.592 -4.556 -3.154 1.00 91.44 71 ILE A O 1
ATOM 602 N N . ASN A 1 72 ? 5.437 -4.860 -5.215 1.00 89.88 72 ASN A N 1
ATOM 603 C CA . ASN A 1 72 ? 4.437 -4.039 -5.899 1.00 89.88 72 ASN A CA 1
ATOM 604 C C . ASN A 1 72 ? 3.002 -4.550 -5.649 1.00 89.88 72 ASN A C 1
ATOM 606 O O . ASN A 1 72 ? 2.121 -3.770 -5.296 1.00 89.88 72 ASN A O 1
ATOM 610 N N . LEU A 1 73 ? 2.789 -5.869 -5.722 1.00 92.31 73 LEU A N 1
ATOM 611 C CA . LEU A 1 73 ? 1.489 -6.489 -5.439 1.00 92.31 73 LEU A CA 1
ATOM 612 C C . LEU A 1 73 ? 1.054 -6.333 -3.975 1.00 92.31 73 LEU A C 1
ATOM 614 O O . LEU A 1 73 ? -0.127 -6.116 -3.707 1.00 92.31 73 LEU A O 1
ATOM 618 N N . TRP A 1 74 ? 1.986 -6.443 -3.027 1.00 94.12 74 TRP A N 1
ATOM 619 C CA . TRP A 1 74 ? 1.683 -6.378 -1.593 1.00 94.12 74 TRP A CA 1
ATOM 620 C C . TRP A 1 74 ? 1.616 -4.952 -1.035 1.00 94.12 74 TRP A C 1
ATOM 622 O O . TRP A 1 74 ? 1.045 -4.760 0.041 1.00 94.12 74 TRP A O 1
ATOM 632 N N . VAL A 1 75 ? 2.113 -3.947 -1.765 1.00 90.56 75 VAL A N 1
ATOM 633 C CA . VAL A 1 75 ? 2.092 -2.542 -1.327 1.00 90.56 75 VAL A CA 1
ATOM 634 C C . VAL A 1 75 ?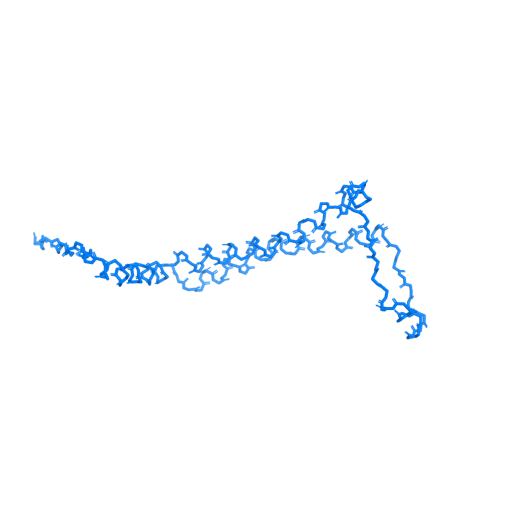 0.663 -2.022 -1.148 1.00 90.56 75 VAL A C 1
ATOM 636 O O . VAL A 1 75 ? 0.382 -1.318 -0.182 1.00 90.56 75 VAL A O 1
ATOM 639 N N . LEU A 1 76 ? -0.262 -2.415 -2.032 1.00 89.88 76 LEU A N 1
ATOM 640 C CA . LEU A 1 76 ? -1.663 -1.990 -1.978 1.00 89.88 76 LEU A CA 1
ATOM 641 C C . LEU A 1 76 ? -2.398 -2.572 -0.754 1.00 89.88 76 LEU A C 1
ATOM 643 O O . LEU A 1 76 ? -2.962 -1.791 0.018 1.00 89.88 76 LEU A O 1
ATOM 647 N N . PRO A 1 77 ? -2.368 -3.900 -0.501 1.00 94.81 77 PRO A N 1
ATOM 648 C CA . PRO A 1 77 ? -2.874 -4.465 0.748 1.00 94.81 77 PRO A CA 1
ATOM 649 C C . PRO A 1 77 ? -2.244 -3.833 1.992 1.00 94.81 77 PRO A C 1
ATOM 651 O O . PRO A 1 77 ? -2.966 -3.486 2.927 1.00 94.81 77 PRO A O 1
ATOM 654 N N . ALA A 1 78 ? -0.919 -3.644 2.001 1.00 92.00 78 ALA A N 1
ATOM 655 C CA . ALA A 1 78 ? -0.211 -3.018 3.115 1.00 92.00 78 ALA A CA 1
ATOM 656 C C . ALA A 1 78 ? -0.721 -1.593 3.384 1.00 92.00 78 ALA A C 1
ATOM 658 O O . ALA A 1 78 ? -1.052 -1.270 4.524 1.00 92.00 78 ALA A O 1
ATOM 659 N N . GLY A 1 79 ? -0.890 -0.776 2.339 1.00 91.44 79 GLY A N 1
ATOM 660 C CA . GLY A 1 79 ? -1.486 0.559 2.439 1.00 91.44 79 GLY A CA 1
ATOM 661 C C . GLY A 1 79 ? -2.908 0.538 3.008 1.00 91.44 79 GLY A C 1
ATOM 662 O O . GLY A 1 79 ? -3.254 1.373 3.843 1.00 91.44 79 GLY A O 1
ATOM 663 N N . GLY A 1 80 ? -3.716 -0.461 2.642 1.00 92.44 80 GLY A N 1
ATOM 664 C CA . GLY A 1 80 ? -5.043 -0.671 3.229 1.00 92.44 80 GLY A CA 1
ATOM 665 C C . GLY A 1 80 ? -4.998 -0.934 4.740 1.00 92.44 80 GLY A C 1
ATOM 666 O O . GLY A 1 80 ? -5.779 -0.351 5.496 1.00 92.44 80 GLY A O 1
ATOM 667 N N . PHE A 1 81 ? -4.056 -1.761 5.203 1.00 93.25 81 PHE A N 1
ATOM 668 C CA . PHE A 1 81 ? -3.860 -2.004 6.636 1.00 93.25 81 PHE A CA 1
ATOM 669 C C . PHE A 1 81 ? -3.389 -0.750 7.379 1.00 93.25 81 PHE A C 1
ATOM 671 O O . PHE A 1 81 ? -3.912 -0.451 8.452 1.00 93.25 81 PHE A O 1
ATOM 678 N N . LEU A 1 82 ? -2.459 0.011 6.803 1.00 90.88 82 LEU A N 1
ATOM 679 C CA . LEU A 1 82 ? -1.980 1.272 7.379 1.00 90.88 82 LEU A CA 1
ATOM 680 C C . LEU A 1 82 ? -3.109 2.297 7.503 1.00 90.88 82 LEU A C 1
ATOM 682 O O . LEU A 1 82 ? -3.320 2.877 8.570 1.00 90.88 82 LEU A O 1
ATOM 686 N N . PHE A 1 83 ? -3.921 2.445 6.456 1.00 90.25 83 PHE A N 1
ATOM 687 C CA . PHE A 1 83 ? -5.112 3.286 6.497 1.00 90.25 83 PHE A CA 1
ATOM 688 C C . PHE A 1 83 ? -6.065 2.862 7.625 1.00 90.25 83 PHE A C 1
ATOM 690 O O . PHE A 1 83 ? -6.560 3.702 8.385 1.00 90.25 83 PHE A O 1
ATOM 697 N N . PHE A 1 84 ? -6.290 1.557 7.793 1.00 91.69 84 PHE A N 1
ATOM 698 C CA . PHE A 1 84 ? -7.111 1.040 8.885 1.00 91.69 84 PHE A CA 1
ATOM 699 C C . PHE A 1 84 ? -6.507 1.323 10.269 1.00 91.69 84 PHE A C 1
ATOM 701 O O . PHE A 1 84 ? -7.248 1.653 11.194 1.00 91.69 84 PHE A O 1
ATOM 708 N N . ILE A 1 85 ? -5.186 1.262 10.437 1.00 89.69 85 ILE A N 1
ATOM 709 C CA . ILE A 1 85 ? -4.531 1.613 11.707 1.00 89.69 85 ILE A CA 1
ATOM 710 C C . ILE A 1 85 ? -4.814 3.076 12.071 1.00 89.69 85 ILE A C 1
ATOM 712 O O . ILE A 1 85 ? -5.232 3.363 13.195 1.00 89.69 85 ILE A O 1
ATOM 716 N N . TRP A 1 86 ? -4.669 4.002 11.122 1.00 88.25 86 TRP A N 1
ATOM 717 C CA . TRP A 1 86 ? -4.873 5.430 11.383 1.00 88.25 86 TRP A CA 1
ATOM 718 C C . TRP A 1 86 ? -6.343 5.814 11.572 1.00 88.25 86 TRP A C 1
ATOM 720 O O . TRP A 1 86 ? -6.676 6.574 12.489 1.00 88.25 86 TRP A O 1
ATOM 730 N N . PHE A 1 87 ? -7.236 5.306 10.723 1.00 88.56 87 PHE A N 1
ATOM 731 C CA . PHE A 1 87 ? -8.642 5.724 10.693 1.00 88.56 87 PHE A CA 1
ATOM 732 C C . PHE A 1 87 ? -9.586 4.736 11.374 1.00 88.56 87 PHE A C 1
ATOM 734 O O . PHE A 1 87 ? -10.535 5.152 12.041 1.00 88.56 87 PHE A O 1
ATOM 741 N N . GLY A 1 88 ? -9.307 3.441 11.267 1.00 88.75 88 GLY A N 1
ATOM 742 C CA . GLY A 1 88 ? -10.112 2.369 11.846 1.00 88.75 88 GLY A CA 1
ATOM 743 C C . GLY A 1 88 ? -9.968 2.249 13.361 1.00 88.75 88 GLY A C 1
ATOM 744 O O . GLY A 1 88 ? -10.940 1.899 14.020 1.00 88.75 88 GLY A O 1
ATOM 745 N N . LEU A 1 89 ? -8.820 2.604 13.946 1.00 86.50 89 LEU A N 1
ATOM 746 C CA . LEU A 1 89 ? -8.606 2.570 15.405 1.00 86.50 89 LEU A CA 1
ATOM 747 C C . LEU A 1 89 ? -8.916 3.904 16.102 1.00 86.50 89 LEU A C 1
ATOM 749 O O . LEU A 1 89 ? -8.597 4.111 17.274 1.00 86.50 89 LEU A O 1
ATOM 753 N N . GLY A 1 90 ? -9.549 4.843 15.398 1.00 85.06 90 GLY A N 1
ATOM 754 C CA . GLY A 1 90 ? -9.917 6.124 15.979 1.00 85.06 90 GLY A CA 1
ATOM 755 C C . GLY A 1 90 ? -10.951 5.996 17.099 1.00 85.06 90 GLY A C 1
ATOM 756 O O . GLY A 1 90 ? -11.835 5.154 17.032 1.00 85.06 90 GLY A O 1
ATOM 757 N N . GLY A 1 91 ? -10.901 6.880 18.105 1.00 85.12 91 GLY A N 1
ATOM 758 C CA . GLY A 1 91 ? -11.8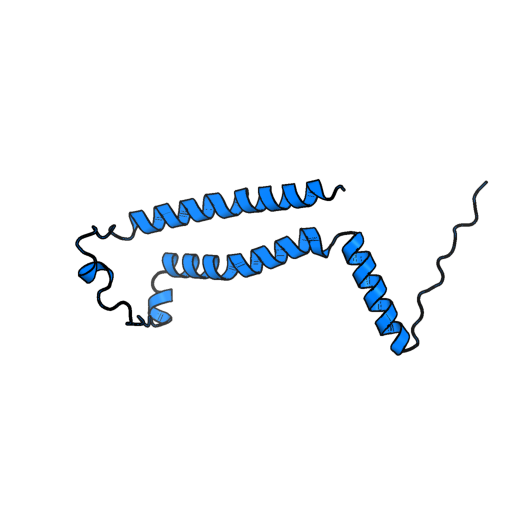96 6.896 19.190 1.00 85.12 91 GLY A CA 1
ATOM 759 C C . GLY A 1 91 ? -13.354 6.928 18.701 1.00 85.12 91 GLY A C 1
ATOM 760 O O . GLY A 1 91 ? -14.186 6.194 19.228 1.00 85.12 91 GLY A O 1
ATOM 761 N N . GLU A 1 92 ? -13.640 7.701 17.647 1.00 85.06 92 GLU A N 1
ATOM 762 C CA . GLU A 1 92 ? -14.947 7.717 16.967 1.00 85.06 92 GLU A CA 1
ATOM 763 C C . GLU A 1 92 ? -15.289 6.359 16.322 1.00 85.06 92 GLU A C 1
ATOM 765 O O . GLU A 1 92 ? -16.389 5.841 16.515 1.00 85.06 92 GLU A O 1
ATOM 770 N N . ALA A 1 93 ? -14.336 5.745 15.612 1.00 87.62 93 ALA A N 1
ATOM 771 C CA . ALA A 1 93 ? -14.517 4.450 14.958 1.00 87.62 93 ALA A CA 1
ATOM 772 C C . ALA A 1 93 ? -14.740 3.323 15.980 1.00 87.62 93 ALA A C 1
ATOM 774 O O . ALA A 1 93 ? -15.714 2.582 15.879 1.00 87.62 93 ALA A O 1
ATOM 775 N N . ILE A 1 94 ? -13.926 3.261 17.038 1.00 89.81 94 ILE A N 1
ATOM 776 C CA . ILE A 1 94 ? -14.076 2.299 18.139 1.00 89.81 94 ILE A CA 1
ATOM 777 C C . ILE A 1 94 ? -15.423 2.473 18.846 1.00 89.81 94 ILE A C 1
ATOM 779 O O . ILE A 1 94 ? -16.067 1.481 19.191 1.00 89.81 94 ILE A O 1
ATOM 783 N N . ALA A 1 95 ? -15.872 3.711 19.075 1.00 90.38 95 ALA A N 1
ATOM 784 C CA . ALA A 1 95 ? -17.194 3.960 19.646 1.00 90.38 95 ALA A CA 1
ATOM 785 C C . ALA A 1 95 ? -18.307 3.418 18.733 1.00 90.38 95 ALA A C 1
ATOM 787 O O . ALA A 1 95 ? -19.237 2.772 19.219 1.00 90.38 95 ALA A O 1
ATOM 788 N N . SER A 1 96 ? -18.177 3.603 17.417 1.00 92.12 96 SER A N 1
ATOM 789 C CA . SER A 1 96 ? -19.094 3.028 16.429 1.00 92.12 96 SER A CA 1
ATOM 790 C C . SER A 1 96 ? -19.079 1.494 16.444 1.00 92.12 96 SER A C 1
ATOM 792 O O . SER A 1 96 ? -20.143 0.880 16.518 1.00 92.12 96 SER A O 1
ATOM 794 N N . TYR A 1 97 ? -17.900 0.860 16.491 1.00 94.00 97 TYR A N 1
ATOM 795 C CA . TYR A 1 97 ? -17.775 -0.601 16.592 1.00 94.00 97 TYR A CA 1
ATOM 796 C C . TYR A 1 97 ? -18.434 -1.146 17.855 1.00 94.00 97 TYR A C 1
ATOM 798 O O . TYR A 1 97 ? -19.170 -2.126 17.791 1.00 94.00 97 TYR A O 1
ATOM 806 N N . LYS A 1 98 ? -18.231 -0.484 19.001 1.00 92.19 98 LYS A N 1
ATOM 807 C CA . LYS A 1 98 ? -18.896 -0.845 20.260 1.00 92.19 98 LYS A CA 1
ATOM 808 C C . LYS A 1 98 ? -20.412 -0.731 20.138 1.00 92.19 98 LYS A C 1
ATOM 810 O O . LYS A 1 98 ? -21.122 -1.630 20.575 1.00 92.19 98 LYS A O 1
ATOM 815 N N . ASN A 1 99 ? -20.916 0.342 19.533 1.00 92.56 99 ASN A N 1
ATOM 816 C CA . ASN A 1 99 ? -22.353 0.529 19.337 1.00 92.56 99 ASN A CA 1
ATOM 817 C C . ASN A 1 99 ? -22.949 -0.542 18.413 1.00 92.56 99 ASN A C 1
ATOM 819 O O . ASN A 1 99 ? -24.000 -1.097 18.726 1.00 92.56 99 ASN A O 1
ATOM 823 N N . ALA A 1 100 ? -22.280 -0.857 17.303 1.00 94.00 100 ALA A N 1
ATOM 824 C CA . ALA A 1 100 ? -22.689 -1.927 16.396 1.00 94.00 100 ALA A CA 1
ATOM 825 C C . ALA A 1 100 ? -22.673 -3.294 17.099 1.00 94.00 100 ALA A C 1
ATOM 827 O O . ALA A 1 100 ? -23.654 -4.032 17.026 1.00 94.00 100 ALA A O 1
ATOM 828 N N . PHE A 1 101 ? -21.615 -3.587 17.858 1.00 94.50 101 PHE A N 1
ATOM 829 C CA . PHE A 1 101 ? -21.503 -4.801 18.662 1.00 94.50 101 PHE A CA 1
ATOM 830 C C . PHE A 1 101 ? -22.670 -4.942 19.646 1.00 94.50 101 PHE A C 1
ATOM 832 O O . PHE A 1 101 ? -23.312 -5.985 19.674 1.00 94.50 101 PHE A O 1
ATOM 839 N N . TRP A 1 102 ? -23.004 -3.892 20.405 1.00 93.69 102 TRP A N 1
ATOM 840 C CA . TRP A 1 102 ? -24.114 -3.946 21.364 1.00 93.69 102 TRP A CA 1
ATOM 841 C C . TRP A 1 102 ? -25.488 -4.071 20.703 1.00 93.69 102 TRP A C 1
ATOM 843 O O . TRP A 1 102 ? -26.365 -4.713 21.275 1.00 93.69 102 TRP A O 1
ATOM 853 N N . LYS A 1 103 ? -25.684 -3.521 19.497 1.00 92.38 103 LYS A N 1
ATOM 854 C CA . LYS A 1 103 ? -26.913 -3.751 18.718 1.00 92.38 103 LYS A CA 1
ATOM 855 C C . LYS A 1 103 ? -27.074 -5.226 18.358 1.00 92.38 103 LYS A C 1
ATOM 857 O O . LYS A 1 103 ? -28.153 -5.777 18.544 1.00 92.38 103 LYS A O 1
ATOM 862 N N . VAL A 1 104 ? -26.001 -5.864 17.891 1.00 94.06 104 VAL A N 1
ATOM 863 C CA . VAL A 1 104 ? -26.011 -7.291 17.537 1.00 94.06 104 VAL A CA 1
ATOM 864 C C . VAL A 1 104 ? -26.151 -8.159 18.785 1.00 94.06 104 VAL A C 1
ATOM 866 O O . VAL A 1 104 ? -27.009 -9.030 18.826 1.00 94.06 104 VAL A O 1
ATOM 869 N N . ALA A 1 105 ? -25.381 -7.886 19.838 1.00 93.19 105 ALA A N 1
ATOM 870 C CA . ALA A 1 105 ? -25.464 -8.600 21.112 1.00 93.19 105 ALA A CA 1
ATOM 871 C C . ALA A 1 105 ? -26.865 -8.500 21.748 1.00 93.19 105 ALA A C 1
ATOM 873 O O . ALA A 1 105 ? -27.346 -9.462 22.347 1.00 93.19 105 ALA A O 1
ATOM 874 N N . GLY A 1 106 ? -27.549 -7.368 21.553 1.00 91.06 106 GLY A N 1
ATOM 875 C CA . GLY A 1 106 ? -28.931 -7.164 21.977 1.00 91.06 106 GLY A CA 1
ATOM 876 C C . GLY A 1 106 ? -29.932 -8.111 21.309 1.00 91.06 106 GLY A C 1
ATOM 877 O O . GLY A 1 106 ? -30.883 -8.519 21.972 1.00 91.06 106 GLY A O 1
ATOM 878 N N . LEU A 1 107 ? -29.697 -8.535 20.059 1.00 92.69 107 LEU A N 1
ATOM 879 C CA . LEU A 1 107 ? -30.519 -9.559 19.388 1.00 92.69 107 LEU A CA 1
ATOM 880 C C . LEU A 1 107 ? -30.432 -10.920 20.095 1.00 92.69 107 LEU A C 1
ATOM 882 O O . LEU A 1 107 ? -31.381 -11.693 20.061 1.00 92.69 107 LEU A O 1
ATOM 886 N N . PHE A 1 108 ? -29.319 -11.182 20.783 1.00 94.38 108 PHE A N 1
ATOM 887 C CA . PHE A 1 108 ? -29.091 -12.387 21.582 1.00 94.38 108 PHE A CA 1
ATOM 888 C C . PHE A 1 108 ? -29.409 -12.189 23.076 1.00 94.38 108 PHE A C 1
ATOM 890 O O . PHE A 1 108 ? -29.077 -13.039 23.898 1.00 94.38 108 PHE A O 1
ATOM 897 N N . GLY A 1 109 ? -30.025 -11.063 23.460 1.00 90.00 109 GLY A N 1
ATOM 898 C CA . GLY A 1 109 ? -30.407 -10.771 24.847 1.00 90.00 109 GLY A CA 1
ATOM 899 C C . GLY A 1 109 ? -29.261 -10.319 25.763 1.00 90.00 109 GLY A C 1
ATOM 900 O O . GLY A 1 109 ? -29.481 -10.108 26.957 1.00 90.00 109 GLY A O 1
ATOM 901 N N . ILE A 1 110 ? -28.050 -10.120 25.234 1.00 90.19 110 ILE A N 1
ATOM 902 C CA . ILE A 1 110 ? -26.885 -9.677 26.010 1.00 90.19 110 ILE A CA 1
ATOM 903 C C . ILE A 1 110 ? -26.905 -8.147 26.110 1.00 90.19 110 ILE A C 1
ATOM 905 O O . ILE A 1 110 ? -26.811 -7.439 25.107 1.00 90.19 110 ILE A O 1
ATOM 909 N N . LYS A 1 111 ? -27.011 -7.618 27.335 1.00 85.62 111 LYS A N 1
ATOM 910 C CA . LYS A 1 111 ? -27.073 -6.171 27.599 1.00 85.62 111 LYS A CA 1
ATOM 911 C C . LYS A 1 111 ? -25.737 -5.621 28.114 1.00 85.62 111 LYS A C 1
ATOM 913 O O . LYS A 1 111 ? -25.042 -6.310 28.865 1.00 85.62 111 LYS A O 1
ATOM 918 N N . PRO A 1 112 ? -25.380 -4.373 27.762 1.00 83.25 112 PRO A N 1
ATOM 919 C CA . PRO A 1 112 ? -24.211 -3.717 28.330 1.00 83.25 112 PRO A CA 1
ATOM 920 C C . PRO A 1 112 ? -24.361 -3.559 29.842 1.00 83.25 112 PRO A C 1
ATOM 922 O O . PRO A 1 112 ? -25.438 -3.222 30.336 1.00 83.25 112 PRO A O 1
ATOM 925 N N . LYS A 1 113 ? -23.263 -3.767 30.582 1.00 81.06 113 LYS A N 1
ATOM 926 C CA . LYS A 1 113 ? -23.227 -3.450 32.014 1.00 81.06 113 LYS A CA 1
ATOM 927 C C . LYS A 1 113 ? -23.545 -1.957 32.200 1.00 81.06 113 LYS A C 1
ATOM 929 O O . LYS A 1 113 ? -22.996 -1.137 31.455 1.00 81.06 113 LYS A O 1
ATOM 934 N N . PRO A 1 114 ? -24.411 -1.590 33.160 1.00 77.19 114 PRO A N 1
ATOM 935 C CA . PRO A 1 114 ? -24.724 -0.193 33.423 1.00 77.19 114 PRO A CA 1
ATOM 936 C C . PRO A 1 114 ? -23.437 0.560 33.768 1.00 77.19 114 PRO A C 1
ATOM 938 O O . PRO A 1 114 ? -22.604 0.061 34.526 1.00 77.19 114 PRO A O 1
ATOM 941 N N . LYS A 1 115 ? -23.251 1.751 33.186 1.00 76.44 115 LYS A N 1
ATOM 942 C CA . LYS A 1 115 ? -22.125 2.621 33.543 1.00 76.44 115 LYS A CA 1
ATOM 943 C C . LYS A 1 115 ? -22.289 2.999 35.013 1.00 76.44 115 LYS A C 1
ATOM 945 O O . LYS A 1 115 ? -23.188 3.763 35.349 1.00 76.44 115 LYS A O 1
ATOM 950 N N . THR A 1 116 ? -21.440 2.462 35.882 1.00 74.81 116 THR A N 1
ATOM 951 C CA . THR A 1 116 ? -21.345 2.915 37.268 1.00 74.81 116 THR A CA 1
ATOM 952 C C . THR A 1 116 ? -20.828 4.346 37.240 1.00 74.81 116 THR A C 1
ATOM 954 O O . THR A 1 116 ? -19.661 4.577 36.921 1.00 74.81 116 THR A O 1
ATOM 957 N N . VAL A 1 117 ? -21.705 5.312 37.506 1.00 74.94 117 VAL A N 1
ATOM 958 C CA . VAL A 1 117 ? -21.281 6.687 37.768 1.00 74.94 117 VAL A CA 1
ATOM 959 C C . VAL A 1 117 ? -20.416 6.617 39.028 1.00 74.94 117 VAL A C 1
ATOM 961 O O . VAL A 1 117 ? -20.898 6.098 40.038 1.00 74.94 117 VAL A O 1
ATOM 964 N N . PRO A 1 118 ? -19.139 7.040 38.990 1.00 72.25 118 PRO A N 1
ATOM 965 C CA . PRO A 1 118 ? -18.343 7.111 40.204 1.00 72.25 118 PRO A CA 1
ATOM 966 C C . PRO A 1 118 ? -19.099 8.007 41.183 1.00 72.25 118 PRO A C 1
ATOM 968 O O . PRO A 1 118 ? -19.508 9.103 40.795 1.00 72.25 118 PRO A O 1
ATOM 971 N N . ALA A 1 119 ? -19.331 7.537 42.412 1.00 74.12 119 ALA A N 1
ATOM 972 C CA . ALA A 1 119 ? -19.930 8.371 43.446 1.00 74.12 119 ALA A CA 1
ATOM 973 C C . ALA A 1 119 ? -19.131 9.677 43.505 1.00 74.12 119 ALA A C 1
ATOM 975 O O . ALA A 1 119 ? -17.903 9.631 43.621 1.00 74.12 119 ALA A O 1
ATOM 976 N N . SER A 1 120 ? -19.809 10.815 43.323 1.00 71.44 120 SER A N 1
ATOM 977 C CA . SER A 1 120 ? -19.167 12.125 43.326 1.00 71.44 120 SER A CA 1
ATOM 978 C C . SER A 1 120 ? -18.409 12.272 44.640 1.00 71.44 120 SER A C 1
ATOM 980 O O . SER A 1 120 ? -19.019 12.405 45.702 1.00 71.44 120 SER A O 1
ATOM 982 N N . ARG A 1 121 ? -17.080 12.192 44.572 1.00 66.44 121 ARG A N 1
ATOM 983 C CA . ARG A 1 121 ? -16.207 12.597 45.665 1.00 66.44 121 ARG A CA 1
ATOM 984 C C . ARG A 1 121 ? -16.261 14.119 45.702 1.00 66.44 121 ARG A C 1
ATOM 986 O O . ARG A 1 121 ? -15.563 14.776 44.934 1.00 66.44 121 ARG A O 1
ATOM 993 N N . TRP A 1 122 ? -17.188 14.628 46.509 1.00 59.31 122 TRP A N 1
ATOM 994 C CA . TRP A 1 122 ? -16.918 15.832 47.284 1.00 59.31 122 TRP A CA 1
ATOM 995 C C . TRP A 1 122 ? -15.653 15.590 48.112 1.00 59.31 122 TRP A C 1
ATOM 997 O O . TRP A 1 122 ? -15.495 14.443 48.602 1.00 59.31 122 TRP A O 1
#

Secondary structure (DSSP, 8-state):
--HHHHHHHHHHHHHHHHHHHHHHHHHHHHHHS--PPP--HHHHTTTTT------HHHHHTSHHHHHHHHHHHHHHHHHHHHHIIIIITSHHHHHHHHHHHHHHHHHTTPPPPP--PPP---